Protein AF-A0A221NL64-F1 (afdb_monomer)

Secondary structure (DSSP, 8-state):
----------S------HHHHHHHHHHHHTT-EEEEEEEEETTTEEEEEEEEEETTEEEEEEEEE-TTS-EEEEEEEETTEE--HHHHHHH--

Sequence (93 aa):
MSVDNSPRRAGGGTVVPEKCKQLVSLLVDGGWSFVLNHGIDTGSSPFVTVEARRRDDHVMVTWHTRATGTYRLFSCMFNRRDVSLTRLQEVAP

Radius of gyration: 16.08 Å; Cα contacts (8 Å, |Δi|>4): 134; chains: 1; boundin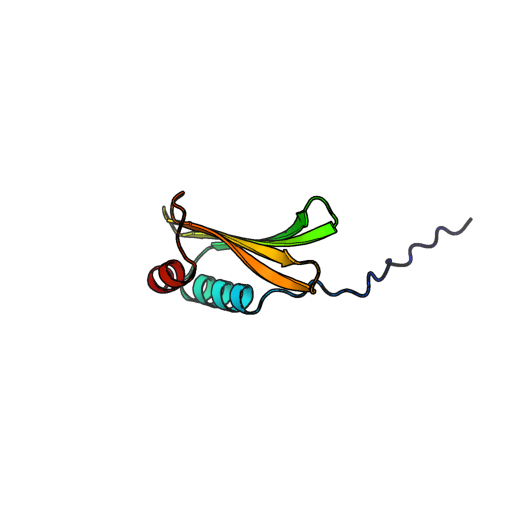g box: 53×31×32 Å

pLDDT: mean 75.07, std 16.7, range [34.69, 93.56]

Structure (mmCIF, N/CA/C/O backbone):
data_AF-A0A221NL64-F1
#
_entry.id   AF-A0A221NL64-F1
#
loop_
_atom_site.group_PDB
_atom_site.id
_atom_site.type_symbol
_atom_site.label_atom_id
_atom_site.label_alt_id
_atom_site.label_comp_id
_atom_site.label_asym_id
_atom_site.label_entity_id
_atom_site.label_seq_id
_atom_site.pdbx_PDB_ins_code
_atom_site.Cartn_x
_atom_site.Cartn_y
_atom_site.Cartn_z
_atom_site.occupancy
_atom_site.B_iso_or_equiv
_atom_site.auth_seq_id
_atom_site.auth_comp_id
_atom_site.auth_asym_id
_atom_site.auth_atom_id
_atom_site.pdbx_PDB_model_num
ATOM 1 N N . MET A 1 1 ? 41.370 -24.430 -0.665 1.00 48.19 1 MET A N 1
ATOM 2 C CA . MET A 1 1 ? 40.454 -23.731 -1.591 1.00 48.19 1 MET A CA 1
ATOM 3 C C . MET A 1 1 ? 39.515 -22.902 -0.733 1.00 48.19 1 MET A C 1
ATOM 5 O O . MET A 1 1 ? 38.628 -23.469 -0.113 1.00 48.19 1 MET A O 1
ATOM 9 N N . SER A 1 2 ? 39.794 -21.609 -0.572 1.00 38.28 2 SER A N 1
ATOM 10 C CA . SER A 1 2 ? 38.980 -20.728 0.274 1.00 38.28 2 SE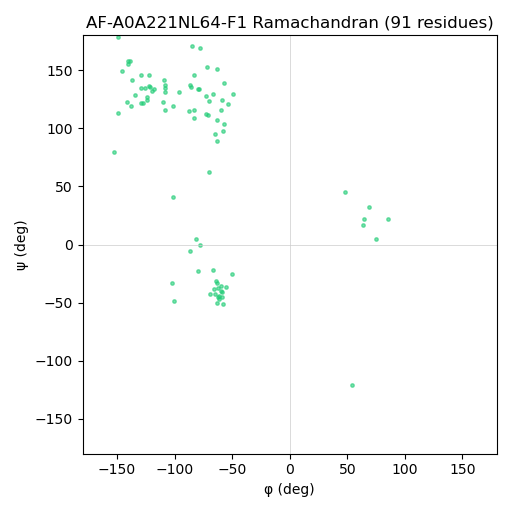R A CA 1
ATOM 11 C C . SER A 1 2 ? 37.775 -20.254 -0.529 1.00 38.28 2 SER A C 1
ATOM 13 O O . SER A 1 2 ? 37.940 -19.599 -1.554 1.00 38.28 2 SER A O 1
ATOM 15 N N . VAL A 1 3 ? 36.576 -20.635 -0.091 1.00 43.34 3 VAL A N 1
ATOM 16 C CA . VAL A 1 3 ? 35.322 -20.102 -0.622 1.00 43.34 3 VAL A CA 1
ATOM 17 C C . VAL A 1 3 ? 35.171 -18.668 -0.123 1.00 43.34 3 VAL A C 1
ATOM 19 O O . VAL A 1 3 ? 35.047 -18.422 1.075 1.00 43.34 3 VAL A O 1
ATOM 22 N N . ASP A 1 4 ? 35.256 -17.718 -1.050 1.00 38.81 4 ASP A N 1
ATOM 23 C CA . ASP A 1 4 ? 34.941 -16.317 -0.800 1.00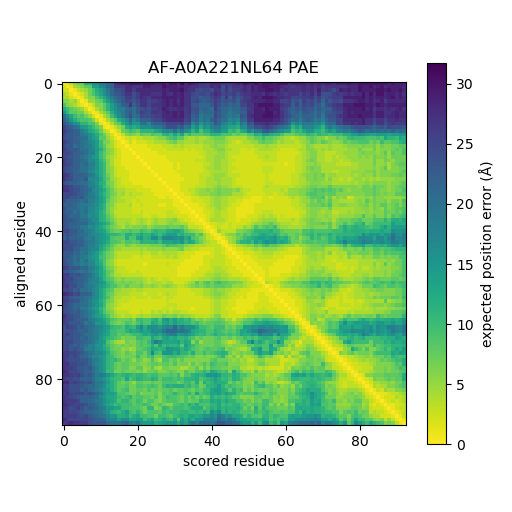 38.81 4 ASP A CA 1
ATOM 24 C C . ASP A 1 4 ? 33.455 -16.224 -0.427 1.00 38.81 4 ASP A C 1
ATOM 26 O O . ASP A 1 4 ? 32.572 -16.439 -1.255 1.00 38.81 4 ASP A O 1
ATOM 30 N N . ASN A 1 5 ? 33.189 -15.984 0.857 1.00 40.88 5 ASN A N 1
ATOM 31 C CA . ASN A 1 5 ? 31.850 -15.772 1.401 1.00 40.88 5 ASN A CA 1
ATOM 32 C C . ASN A 1 5 ? 31.619 -14.272 1.627 1.00 40.88 5 ASN A C 1
ATOM 34 O O . ASN A 1 5 ? 31.110 -13.846 2.666 1.00 40.88 5 ASN A O 1
ATOM 38 N N . SER A 1 6 ? 32.071 -13.454 0.674 1.00 34.69 6 SER A N 1
ATOM 39 C CA . SER A 1 6 ? 31.830 -12.020 0.703 1.00 34.69 6 SER A CA 1
ATOM 40 C C . SER A 1 6 ? 30.344 -11.779 0.427 1.00 34.69 6 SER A C 1
ATOM 42 O O . SER A 1 6 ? 29.838 -12.224 -0.610 1.00 34.69 6 SER A O 1
ATOM 44 N N . PRO A 1 7 ? 29.602 -11.081 1.309 1.00 40.91 7 PRO A N 1
ATOM 45 C CA . PRO A 1 7 ? 28.230 -10.715 1.007 1.00 40.91 7 PRO A CA 1
ATOM 46 C C . PRO A 1 7 ? 28.258 -9.857 -0.254 1.00 40.91 7 PRO A C 1
ATOM 48 O O . PRO A 1 7 ? 28.844 -8.770 -0.261 1.00 40.91 7 PRO A O 1
ATOM 51 N N . ARG A 1 8 ? 27.656 -10.359 -1.339 1.00 44.19 8 ARG A N 1
ATOM 52 C CA . ARG A 1 8 ? 27.455 -9.586 -2.565 1.00 44.19 8 ARG A CA 1
ATOM 53 C C . ARG A 1 8 ? 26.640 -8.357 -2.185 1.00 44.19 8 ARG A C 1
ATOM 55 O O . ARG A 1 8 ? 25.421 -8.423 -2.056 1.00 44.19 8 ARG A O 1
ATOM 62 N N . ARG A 1 9 ? 27.328 -7.234 -1.973 1.00 42.66 9 ARG A N 1
ATOM 63 C CA . ARG A 1 9 ? 26.725 -5.911 -1.861 1.00 42.66 9 ARG A CA 1
ATOM 64 C C . ARG A 1 9 ? 26.071 -5.607 -3.204 1.00 42.66 9 ARG A C 1
ATOM 66 O O . ARG A 1 9 ? 26.693 -5.030 -4.089 1.00 42.66 9 ARG A O 1
ATOM 73 N N . ALA A 1 10 ? 24.812 -6.002 -3.354 1.00 44.84 10 ALA A N 1
ATOM 74 C CA . ALA A 1 10 ? 23.918 -5.359 -4.296 1.00 44.84 10 ALA A CA 1
ATOM 75 C C . ALA A 1 10 ? 23.734 -3.920 -3.792 1.00 44.84 10 ALA A C 1
ATOM 77 O O . ALA A 1 10 ? 22.972 -3.657 -2.864 1.00 44.84 10 ALA A O 1
ATOM 78 N N . GLY A 1 11 ? 24.530 -3.001 -4.337 1.00 35.28 11 GLY A N 1
ATOM 79 C CA . GLY A 1 11 ? 24.463 -1.564 -4.083 1.00 35.28 11 GLY A CA 1
ATOM 80 C C . GLY A 1 11 ? 23.211 -0.936 -4.692 1.00 35.28 11 GLY A C 1
ATOM 81 O O . GLY A 1 11 ? 23.303 -0.091 -5.571 1.00 35.28 11 GLY A O 1
ATOM 82 N N . GLY A 1 12 ? 22.044 -1.362 -4.224 1.00 38.97 12 GLY A N 1
ATOM 83 C CA . GLY A 1 12 ? 20.744 -0.810 -4.570 1.00 38.97 12 GLY A CA 1
ATOM 84 C C . GLY A 1 12 ? 19.824 -1.066 -3.396 1.00 38.97 12 GLY A C 1
ATOM 85 O O . GLY A 1 12 ? 19.098 -2.053 -3.390 1.00 38.97 12 GLY A O 1
ATOM 86 N N . GLY A 1 13 ? 19.926 -0.235 -2.354 1.00 44.97 13 GLY A N 1
ATOM 87 C CA . GLY A 1 13 ? 19.016 -0.326 -1.218 1.00 44.97 13 GLY A CA 1
ATOM 88 C C . GLY A 1 13 ? 17.589 -0.277 -1.746 1.00 44.97 13 GLY A C 1
ATOM 89 O O . GLY A 1 13 ? 17.242 0.663 -2.459 1.00 44.97 13 GLY A O 1
ATOM 90 N N . THR A 1 14 ? 16.797 -1.311 -1.471 1.00 55.38 14 THR A N 1
ATOM 91 C CA . THR A 1 14 ? 15.408 -1.386 -1.915 1.00 55.38 14 THR A CA 1
ATOM 92 C C . THR A 1 14 ? 14.678 -0.164 -1.373 1.00 55.38 14 THR A C 1
ATOM 94 O O . THR A 1 14 ? 14.417 -0.059 -0.175 1.00 55.38 14 THR A O 1
ATOM 97 N N . VAL A 1 15 ? 14.432 0.819 -2.238 1.00 68.81 15 VAL A N 1
ATOM 98 C CA . VAL A 1 15 ? 13.800 2.070 -1.828 1.00 68.81 15 VAL A CA 1
ATOM 99 C C . VAL A 1 15 ? 12.347 1.752 -1.512 1.00 68.81 15 VAL A C 1
ATOM 101 O O . VAL A 1 15 ? 11.576 1.421 -2.406 1.00 68.81 15 VAL A O 1
ATOM 104 N N . VAL A 1 16 ? 11.967 1.830 -0.241 1.00 74.50 16 VAL A N 1
ATOM 105 C CA . VAL A 1 16 ? 10.564 1.701 0.160 1.00 74.50 16 VAL A CA 1
ATOM 106 C C . VAL A 1 16 ? 9.829 2.980 -0.257 1.00 74.50 16 VAL A C 1
ATOM 108 O O . VAL A 1 16 ? 10.289 4.069 0.101 1.00 74.50 16 VAL A O 1
ATOM 111 N N . PRO A 1 17 ? 8.697 2.897 -0.983 1.00 80.31 17 PRO A N 1
ATOM 112 C CA . PRO A 1 17 ? 7.934 4.076 -1.384 1.00 80.31 17 PRO A CA 1
ATOM 113 C C . PRO A 1 17 ? 7.522 4.917 -0.170 1.00 80.31 17 PRO A C 1
ATOM 115 O O . PRO A 1 17 ? 7.033 4.370 0.816 1.00 80.31 17 PRO A O 1
ATOM 118 N N . GLU A 1 18 ? 7.594 6.247 -0.256 1.00 83.31 18 GLU A N 1
ATOM 119 C CA . GLU A 1 18 ? 7.100 7.130 0.821 1.00 83.31 18 GLU A CA 1
ATOM 120 C C . GLU A 1 18 ? 5.628 6.855 1.168 1.00 83.31 18 GLU A C 1
ATOM 122 O O . GLU A 1 18 ? 5.241 6.832 2.333 1.00 83.31 18 GLU A O 1
ATOM 127 N N . LYS A 1 19 ? 4.807 6.530 0.161 1.00 81.88 19 LYS A N 1
ATOM 128 C CA . LYS A 1 19 ? 3.410 6.117 0.362 1.00 81.88 19 LYS A CA 1
ATOM 129 C C . LYS A 1 19 ? 3.262 4.807 1.136 1.00 81.88 19 LYS A C 1
ATOM 131 O O . LYS A 1 19 ? 2.298 4.662 1.879 1.00 81.88 19 LYS A O 1
ATOM 136 N N . CYS A 1 20 ? 4.215 3.888 1.003 1.00 85.56 20 CYS A N 1
ATOM 137 C CA . CYS A 1 20 ? 4.249 2.667 1.800 1.00 85.56 20 CYS A CA 1
ATOM 138 C C . CYS A 1 20 ? 4.566 2.988 3.265 1.00 85.56 20 CYS A C 1
ATOM 140 O O . CYS A 1 20 ? 3.908 2.461 4.154 1.00 85.56 20 CYS A O 1
ATOM 142 N N . LYS A 1 21 ? 5.518 3.895 3.529 1.00 87.62 21 LYS A N 1
ATOM 143 C CA . LYS A 1 21 ? 5.842 4.334 4.898 1.00 87.62 21 LYS A CA 1
ATOM 144 C C . LYS A 1 21 ? 4.649 5.013 5.572 1.00 87.62 21 LYS A C 1
ATOM 146 O O . LYS A 1 21 ? 4.327 4.685 6.707 1.00 87.62 21 LYS A O 1
ATOM 151 N N . GLN A 1 22 ? 3.964 5.903 4.848 1.00 88.12 22 GLN A N 1
ATOM 152 C CA . GLN A 1 22 ? 2.740 6.558 5.326 1.00 88.12 22 GLN A CA 1
ATOM 153 C C . GLN A 1 22 ? 1.652 5.536 5.673 1.00 88.12 22 GLN A C 1
ATOM 155 O O . GLN A 1 22 ? 1.052 5.633 6.737 1.00 88.12 22 GLN A O 1
ATOM 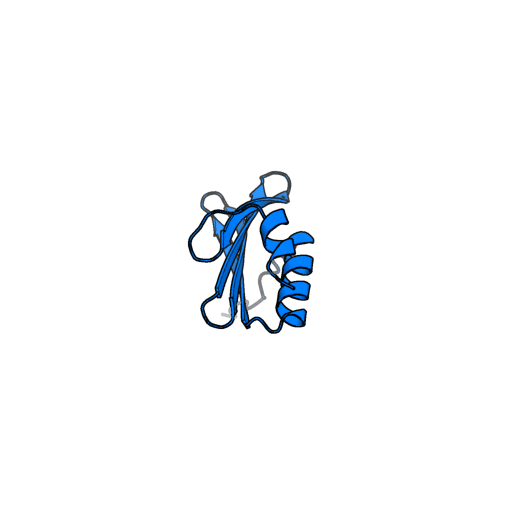160 N N . LEU A 1 23 ? 1.431 4.537 4.810 1.00 86.56 23 LEU A N 1
ATOM 161 C CA . LEU A 1 23 ? 0.461 3.479 5.088 1.00 86.56 23 LEU A CA 1
ATOM 162 C C . LEU A 1 23 ? 0.839 2.680 6.339 1.00 86.56 23 LEU A C 1
ATOM 164 O O . LEU A 1 23 ? -0.010 2.445 7.187 1.00 86.56 23 LEU A O 1
ATOM 168 N N . VAL A 1 24 ? 2.103 2.274 6.466 1.00 88.88 24 VAL A N 1
ATOM 169 C CA . VAL A 1 24 ? 2.571 1.517 7.633 1.00 88.88 24 VAL A CA 1
ATOM 170 C C . VAL A 1 24 ? 2.378 2.311 8.926 1.00 88.88 24 VAL A C 1
ATOM 172 O O . VAL A 1 24 ? 1.933 1.726 9.906 1.00 88.88 24 VAL A O 1
ATOM 175 N N . SER A 1 25 ? 2.638 3.624 8.924 1.00 90.56 25 SER A N 1
ATOM 176 C CA . SER A 1 25 ? 2.373 4.477 10.093 1.00 90.56 25 SER A CA 1
ATOM 177 C C . SER A 1 25 ? 0.900 4.422 10.503 1.00 90.56 25 SER A C 1
ATOM 179 O O . SER A 1 25 ? 0.612 4.086 11.643 1.00 90.56 25 SER A O 1
ATOM 181 N N . LEU A 1 26 ? -0.024 4.635 9.557 1.00 88.31 26 LEU A N 1
ATOM 182 C CA . LEU A 1 26 ? -1.471 4.567 9.818 1.00 88.31 26 LEU A CA 1
ATOM 183 C C . LEU A 1 26 ? -1.897 3.193 10.351 1.00 88.31 26 LEU A C 1
ATOM 185 O O . LEU A 1 26 ? -2.692 3.081 11.275 1.00 88.31 26 LEU A O 1
ATOM 189 N N . LEU A 1 27 ? -1.343 2.117 9.793 1.00 89.06 27 LEU A N 1
ATOM 190 C CA . LEU A 1 27 ? -1.643 0.762 10.250 1.00 89.06 27 LEU A CA 1
ATOM 191 C C . LEU A 1 27 ? -1.164 0.523 11.688 1.00 89.06 27 LEU A C 1
ATOM 193 O O . LEU A 1 27 ? -1.898 -0.074 12.474 1.00 89.06 27 LEU A O 1
ATOM 197 N N . VAL A 1 28 ? 0.036 0.995 12.039 1.00 90.44 28 VAL A N 1
ATOM 198 C CA . VAL A 1 28 ? 0.571 0.910 13.407 1.00 90.44 28 VAL A CA 1
ATOM 199 C C . VAL A 1 28 ? -0.299 1.712 14.372 1.00 90.44 28 VAL A C 1
ATOM 201 O O . VAL A 1 28 ? -0.745 1.160 15.378 1.00 90.44 28 VAL A O 1
ATOM 204 N N . ASP A 1 29 ? -0.589 2.969 14.039 1.00 89.38 29 ASP A N 1
ATOM 205 C CA . ASP A 1 29 ? -1.379 3.878 14.875 1.00 89.38 29 ASP A CA 1
ATOM 206 C C . ASP A 1 29 ? -2.814 3.351 15.074 1.00 89.38 29 ASP A C 1
ATOM 208 O O . ASP A 1 29 ? -3.364 3.388 16.176 1.00 89.38 29 ASP A O 1
ATOM 212 N N . GLY A 1 30 ? -3.392 2.747 14.032 1.00 86.94 30 GLY A N 1
ATOM 213 C CA . GLY A 1 30 ? -4.706 2.110 14.062 1.00 86.94 30 GLY A CA 1
ATOM 214 C C . GLY A 1 30 ? -4.747 0.717 14.708 1.00 86.94 30 GLY A C 1
ATOM 215 O O . GLY A 1 30 ? -5.822 0.109 14.761 1.00 86.94 30 GLY A O 1
ATOM 216 N N . GLY A 1 31 ? -3.618 0.176 15.181 1.00 90.12 31 GLY A N 1
ATOM 217 C CA . GLY A 1 31 ? -3.543 -1.141 15.827 1.00 90.12 31 GLY A CA 1
ATOM 218 C C . GLY A 1 31 ? -3.781 -2.324 14.879 1.00 90.12 31 GLY A C 1
ATOM 219 O O . GLY A 1 31 ? -4.352 -3.342 15.280 1.00 90.12 31 GLY A O 1
ATOM 220 N N . TRP A 1 32 ? -3.393 -2.188 13.613 1.00 93.25 32 TRP A N 1
ATOM 221 C CA . TRP A 1 32 ? -3.427 -3.264 12.626 1.00 93.25 32 TRP A CA 1
ATOM 222 C C . TRP A 1 32 ? -2.184 -4.146 12.740 1.00 93.25 32 TRP A C 1
ATOM 224 O O . TRP A 1 32 ? -1.077 -3.676 12.991 1.00 93.25 32 TRP A O 1
ATOM 234 N N . SER A 1 33 ? -2.348 -5.441 12.479 1.00 92.31 33 SER A N 1
ATOM 235 C CA . SER A 1 33 ? -1.209 -6.321 12.203 1.00 92.31 33 SER A CA 1
ATOM 236 C C . SER A 1 33 ? -0.879 -6.244 10.720 1.00 92.31 33 SER A C 1
ATOM 238 O O . SER A 1 33 ? -1.793 -6.303 9.901 1.00 92.31 33 SER A O 1
ATOM 240 N N . PHE A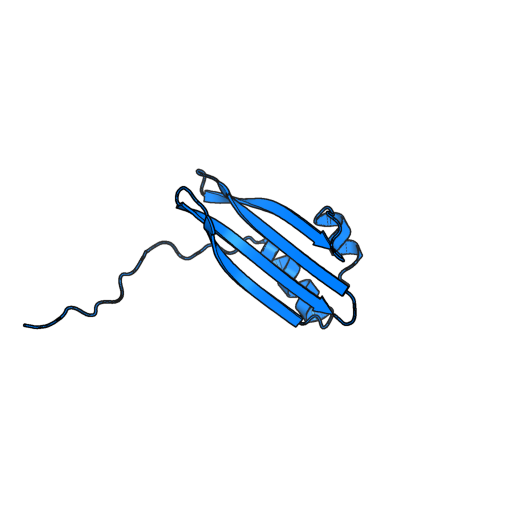 1 34 ? 0.396 -6.132 10.350 1.00 93.25 34 PHE A N 1
ATOM 241 C CA . PHE A 1 34 ? 0.793 -6.069 8.945 1.00 93.25 34 PHE A CA 1
ATOM 242 C C . PHE A 1 34 ? 2.072 -6.852 8.654 1.00 93.25 34 PHE A C 1
ATOM 244 O O . PHE A 1 34 ? 2.896 -7.093 9.534 1.00 93.25 34 PHE A O 1
ATOM 251 N N . VAL A 1 35 ? 2.233 -7.224 7.387 1.00 93.00 35 VAL A N 1
ATOM 252 C CA . VAL A 1 35 ? 3.436 -7.821 6.814 1.00 93.00 35 VAL A CA 1
ATOM 253 C C . VAL A 1 35 ? 3.847 -6.990 5.605 1.00 93.00 35 VAL A C 1
ATOM 255 O O . VAL A 1 35 ? 3.014 -6.616 4.778 1.00 93.00 35 VAL A O 1
ATOM 258 N N . LEU A 1 36 ? 5.143 -6.696 5.510 1.00 90.56 36 LEU A N 1
ATOM 259 C CA . LEU A 1 36 ? 5.748 -6.008 4.375 1.00 90.56 36 LEU A CA 1
ATOM 260 C C . LEU A 1 36 ? 6.583 -7.007 3.573 1.00 90.56 36 LEU A C 1
ATOM 262 O O . LEU A 1 36 ? 7.594 -7.509 4.061 1.00 90.56 36 LEU A O 1
ATOM 266 N N . ASN A 1 37 ? 6.183 -7.257 2.332 1.00 89.06 37 ASN A N 1
ATOM 267 C CA . ASN A 1 37 ? 6.875 -8.152 1.416 1.00 89.06 37 ASN A CA 1
ATOM 268 C C . ASN A 1 37 ? 7.570 -7.347 0.319 1.00 89.06 37 ASN A C 1
ATOM 270 O O . ASN A 1 37 ? 6.956 -6.491 -0.314 1.00 89.06 37 ASN A O 1
ATOM 274 N N . HIS A 1 38 ? 8.844 -7.650 0.082 1.00 87.69 38 HIS A N 1
ATOM 275 C CA . HIS A 1 38 ? 9.602 -7.134 -1.055 1.00 87.69 38 HIS A CA 1
ATOM 276 C C . HIS A 1 38 ? 9.820 -8.272 -2.042 1.00 87.69 38 HIS A C 1
ATOM 278 O O . HIS A 1 38 ? 10.167 -9.383 -1.640 1.00 87.69 38 HIS A O 1
ATOM 284 N N . GLY A 1 39 ? 9.657 -7.988 -3.325 1.00 84.19 39 GLY A N 1
ATOM 285 C CA . GLY A 1 39 ? 9.892 -8.968 -4.371 1.00 84.19 39 GLY A CA 1
ATOM 286 C C . GLY A 1 39 ? 10.372 -8.326 -5.658 1.00 84.19 39 GLY A C 1
ATOM 287 O O . GLY A 1 39 ? 10.528 -7.109 -5.761 1.00 84.19 39 GLY A O 1
ATOM 288 N N . ILE A 1 40 ? 10.637 -9.179 -6.637 1.00 82.06 40 ILE A N 1
ATOM 289 C CA . ILE A 1 40 ? 11.014 -8.790 -7.990 1.00 82.06 40 ILE A CA 1
ATOM 290 C C . ILE A 1 40 ? 10.061 -9.525 -8.927 1.00 82.06 40 ILE A C 1
ATOM 292 O O . ILE A 1 40 ? 9.957 -10.749 -8.866 1.00 82.06 40 ILE A O 1
ATOM 296 N N . ASP A 1 41 ? 9.335 -8.768 -9.741 1.00 75.88 41 ASP A N 1
ATOM 297 C CA . ASP A 1 41 ? 8.433 -9.296 -10.759 1.00 75.88 41 ASP A CA 1
ATOM 298 C C . ASP A 1 41 ? 9.230 -9.757 -11.992 1.00 75.88 41 ASP A C 1
ATOM 300 O O . ASP A 1 41 ? 10.427 -9.480 -12.152 1.00 75.88 41 ASP A O 1
ATOM 304 N N . THR A 1 42 ? 8.552 -10.453 -12.897 1.00 70.31 42 THR A N 1
ATOM 305 C CA . THR A 1 42 ? 9.063 -10.791 -14.223 1.00 70.31 42 THR A CA 1
ATOM 306 C C . THR A 1 42 ? 9.628 -9.545 -14.923 1.00 70.31 42 THR A C 1
ATOM 308 O O . THR A 1 42 ? 9.019 -8.479 -14.952 1.00 70.31 42 THR A O 1
ATOM 311 N N . GLY A 1 43 ? 10.856 -9.651 -15.442 1.00 69.50 43 GLY A N 1
ATOM 312 C CA . GLY A 1 43 ? 11.564 -8.512 -16.042 1.00 69.50 43 GLY A CA 1
ATOM 313 C C . GLY A 1 43 ? 12.333 -7.624 -15.054 1.00 69.50 43 GLY A C 1
ATOM 314 O O . GLY A 1 43 ? 12.618 -6.472 -15.374 1.00 69.50 43 GLY A O 1
ATOM 315 N N . SER A 1 44 ? 12.687 -8.141 -13.872 1.00 71.19 44 SER A N 1
ATOM 316 C CA . SER A 1 44 ? 13.556 -7.468 -12.889 1.00 71.19 44 SER A CA 1
ATOM 317 C C . SER A 1 44 ? 12.975 -6.180 -12.294 1.00 71.19 44 SER A C 1
ATOM 319 O O . SER A 1 44 ? 13.722 -5.337 -11.800 1.00 71.19 44 SER A O 1
ATOM 321 N N . SER A 1 45 ? 11.650 -6.016 -12.330 1.00 76.25 45 SER A N 1
ATOM 322 C CA . SER A 1 45 ? 10.976 -4.850 -11.751 1.00 76.25 45 SER A CA 1
ATOM 323 C C . SER A 1 45 ? 10.677 -5.105 -10.270 1.00 76.25 45 SER A C 1
ATOM 325 O O . SER A 1 45 ? 9.894 -6.007 -9.970 1.00 76.25 45 SER A O 1
ATOM 327 N N . PRO A 1 46 ? 11.278 -4.359 -9.325 1.00 82.19 46 PRO A N 1
ATOM 328 C CA . PRO A 1 46 ? 10.977 -4.538 -7.914 1.00 82.19 46 PRO A CA 1
ATOM 329 C C . PRO A 1 46 ? 9.514 -4.207 -7.608 1.00 82.19 46 PRO A C 1
ATOM 331 O O . PRO A 1 46 ? 8.893 -3.346 -8.238 1.00 82.19 46 PRO A O 1
ATOM 334 N N . PHE A 1 47 ? 8.966 -4.857 -6.591 1.00 85.12 47 PHE A N 1
ATOM 335 C CA . PHE A 1 47 ? 7.678 -4.497 -6.022 1.00 85.12 47 PHE A CA 1
ATOM 336 C C . PHE A 1 47 ? 7.707 -4.589 -4.500 1.00 85.12 47 PHE A C 1
ATOM 338 O O . PHE A 1 47 ? 8.535 -5.282 -3.901 1.00 85.12 47 PHE A O 1
ATOM 345 N N . VAL A 1 48 ? 6.780 -3.867 -3.882 1.00 88.75 48 VAL A N 1
ATOM 346 C CA . VAL A 1 48 ? 6.520 -3.923 -2.451 1.00 88.75 48 VAL A CA 1
ATOM 347 C C . VAL A 1 48 ? 5.040 -4.142 -2.218 1.00 88.75 48 VAL A C 1
ATOM 349 O O . VAL A 1 48 ? 4.217 -3.463 -2.830 1.00 88.75 48 VAL A O 1
ATOM 352 N N . THR A 1 49 ? 4.710 -5.055 -1.315 1.00 90.50 49 THR A N 1
ATOM 353 C CA . THR A 1 49 ? 3.338 -5.341 -0.905 1.00 90.50 49 THR A CA 1
ATOM 354 C C . THR A 1 49 ? 3.218 -5.185 0.601 1.00 90.50 49 THR A C 1
ATOM 356 O O . THR A 1 49 ? 3.966 -5.804 1.355 1.00 90.50 49 THR A O 1
ATOM 359 N N . VAL A 1 50 ? 2.258 -4.377 1.040 1.00 91.88 50 VAL A N 1
ATOM 360 C CA . VAL A 1 50 ? 1.803 -4.314 2.429 1.00 91.88 50 VAL A CA 1
ATOM 361 C C . VAL A 1 50 ? 0.510 -5.100 2.521 1.00 91.88 50 VAL A C 1
ATOM 363 O O . VAL A 1 50 ? -0.470 -4.742 1.871 1.00 91.88 50 VAL A O 1
ATOM 366 N N . GLU A 1 51 ? 0.500 -6.148 3.333 1.00 93.56 51 GLU A N 1
ATOM 367 C CA . GLU A 1 51 ? -0.714 -6.866 3.705 1.00 93.56 51 GLU A CA 1
ATOM 368 C C . GLU A 1 51 ? -1.017 -6.588 5.175 1.00 93.56 51 GLU A C 1
ATOM 370 O O . GLU A 1 51 ? -0.176 -6.848 6.030 1.00 93.56 51 GLU A O 1
ATOM 375 N N . ALA A 1 52 ? -2.199 -6.063 5.482 1.00 92.56 52 ALA A N 1
ATOM 376 C CA . ALA A 1 52 ? -2.604 -5.718 6.836 1.00 92.56 52 ALA A CA 1
ATOM 377 C C . ALA A 1 52 ? -3.968 -6.304 7.192 1.00 92.56 52 ALA A C 1
ATOM 379 O O . ALA A 1 52 ? -4.850 -6.430 6.345 1.00 92.56 52 ALA A O 1
ATOM 380 N N . ARG A 1 53 ? -4.144 -6.678 8.458 1.00 92.00 53 ARG A N 1
ATOM 381 C CA . ARG A 1 53 ? -5.372 -7.271 8.989 1.00 92.00 53 ARG A CA 1
ATOM 382 C C . ARG A 1 53 ? -5.731 -6.669 10.339 1.00 92.00 53 ARG A C 1
ATOM 384 O O . ARG A 1 53 ? -4.858 -6.443 11.181 1.00 92.00 53 ARG A O 1
ATOM 391 N N . ARG A 1 54 ? -7.027 -6.466 10.556 1.00 90.69 54 ARG A N 1
ATOM 392 C CA . ARG A 1 54 ? -7.602 -6.058 11.839 1.00 90.69 54 ARG A CA 1
ATOM 393 C C . ARG A 1 54 ? -9.008 -6.630 11.951 1.00 90.69 54 ARG A C 1
ATOM 395 O O . ARG A 1 54 ? -9.899 -6.207 11.232 1.00 90.69 54 ARG A O 1
ATOM 402 N N . ARG A 1 55 ? -9.219 -7.560 12.889 1.00 88.44 55 ARG A N 1
ATOM 403 C CA . ARG A 1 55 ? -10.495 -8.291 13.026 1.00 88.44 55 ARG A CA 1
ATOM 404 C C . ARG A 1 55 ? -10.881 -8.940 11.686 1.00 88.44 55 ARG A C 1
ATOM 406 O O . ARG A 1 55 ? -10.090 -9.724 11.169 1.00 88.44 55 ARG A O 1
ATOM 413 N N . ASP A 1 56 ? -12.041 -8.588 11.140 1.00 87.75 56 ASP A N 1
ATOM 414 C CA . ASP A 1 56 ? -12.554 -9.071 9.856 1.00 87.75 56 ASP A CA 1
ATOM 415 C C . ASP A 1 56 ? -12.066 -8.238 8.660 1.00 87.75 56 ASP A C 1
ATOM 417 O O . ASP A 1 56 ? -12.314 -8.612 7.512 1.00 87.75 56 ASP A O 1
ATOM 421 N N . ASP A 1 57 ? -11.357 -7.131 8.912 1.00 87.81 57 ASP A N 1
ATOM 422 C CA . ASP A 1 57 ? -10.848 -6.260 7.863 1.00 87.81 57 ASP A CA 1
ATOM 423 C C . ASP A 1 57 ? -9.480 -6.716 7.340 1.00 87.81 57 ASP A C 1
ATOM 425 O O . ASP A 1 57 ? -8.562 -7.057 8.096 1.00 87.81 57 ASP A O 1
ATOM 429 N N . HIS A 1 58 ? -9.326 -6.675 6.017 1.00 89.44 58 HIS A N 1
ATOM 430 C CA . HIS A 1 58 ? -8.119 -7.060 5.293 1.00 89.44 58 HIS A CA 1
ATOM 431 C C . HIS A 1 58 ? -7.765 -6.023 4.234 1.00 89.44 58 HIS A C 1
ATOM 433 O O . HIS A 1 58 ? -8.583 -5.675 3.383 1.00 89.44 58 HIS A O 1
ATOM 439 N N . VAL A 1 59 ? -6.517 -5.573 4.265 1.00 89.56 59 VAL A N 1
ATOM 440 C CA . VAL A 1 59 ? -5.942 -4.610 3.334 1.00 89.56 59 VAL A CA 1
ATOM 441 C C . VAL A 1 59 ? -4.748 -5.229 2.635 1.00 89.56 59 VAL A C 1
ATOM 443 O O . VAL A 1 59 ? -3.888 -5.820 3.281 1.00 89.56 59 VAL A O 1
ATOM 446 N N . MET A 1 60 ? -4.648 -5.045 1.324 1.00 91.38 60 MET A N 1
ATOM 447 C CA . MET A 1 60 ? -3.455 -5.400 0.568 1.00 91.38 60 MET A CA 1
ATOM 448 C C . MET A 1 60 ? -3.126 -4.312 -0.443 1.00 91.38 60 MET A C 1
ATOM 450 O O . MET A 1 60 ? -3.915 -4.036 -1.340 1.00 91.38 60 MET A O 1
ATOM 454 N N . VAL A 1 61 ? -1.954 -3.702 -0.312 1.00 89.38 61 VAL A N 1
ATOM 455 C CA . VAL A 1 61 ? -1.506 -2.612 -1.179 1.00 89.38 61 VAL A CA 1
ATOM 456 C C . VAL A 1 61 ? -0.179 -2.987 -1.807 1.00 89.38 61 VAL A C 1
ATOM 458 O O . VAL A 1 61 ? 0.771 -3.291 -1.094 1.00 89.38 61 VAL A O 1
ATOM 461 N N . THR A 1 62 ? -0.111 -2.960 -3.135 1.00 89.06 62 THR A N 1
ATOM 462 C CA . THR A 1 62 ? 1.092 -3.309 -3.893 1.00 89.06 62 THR A CA 1
ATOM 463 C C . THR A 1 62 ? 1.560 -2.130 -4.736 1.00 89.06 62 THR A C 1
ATOM 465 O O . THR A 1 62 ? 0.786 -1.517 -5.475 1.00 89.06 62 THR A O 1
ATOM 468 N N . TRP A 1 63 ? 2.853 -1.830 -4.657 1.00 87.56 63 TRP A N 1
ATOM 469 C CA . TRP A 1 63 ? 3.535 -0.838 -5.479 1.00 87.56 63 TRP A CA 1
ATOM 470 C C . TRP A 1 63 ? 4.608 -1.511 -6.327 1.00 87.56 63 TRP A C 1
ATOM 472 O O . TRP A 1 63 ? 5.421 -2.261 -5.799 1.00 87.56 63 TRP A O 1
ATOM 482 N N . HIS A 1 64 ? 4.667 -1.179 -7.614 1.00 83.62 64 HIS A N 1
ATOM 483 C CA . HIS A 1 64 ? 5.715 -1.649 -8.525 1.00 83.62 64 HIS A CA 1
ATOM 484 C C . HIS A 1 64 ? 6.645 -0.503 -8.883 1.00 83.62 64 HIS A C 1
ATOM 486 O O . HIS A 1 64 ? 6.191 0.623 -9.114 1.00 83.62 64 HIS A O 1
ATOM 492 N N . THR A 1 65 ? 7.937 -0.787 -8.987 1.00 74.69 65 THR A N 1
ATOM 493 C CA . THR A 1 65 ? 8.889 0.130 -9.605 1.00 74.69 65 THR A CA 1
ATOM 494 C C . THR A 1 65 ? 8.776 0.032 -11.123 1.00 74.69 65 THR A C 1
ATOM 496 O O . THR A 1 65 ? 8.729 -1.061 -11.682 1.00 74.69 65 THR A O 1
ATOM 499 N N . ARG A 1 66 ? 8.735 1.172 -11.820 1.00 66.81 66 ARG A N 1
ATOM 500 C CA . ARG A 1 66 ? 8.922 1.203 -13.280 1.00 66.81 66 ARG A CA 1
ATOM 501 C C . ARG A 1 66 ? 10.407 1.260 -13.638 1.00 66.81 66 ARG A C 1
ATOM 503 O O . ARG A 1 66 ? 11.240 1.544 -12.784 1.00 66.81 66 ARG A O 1
ATOM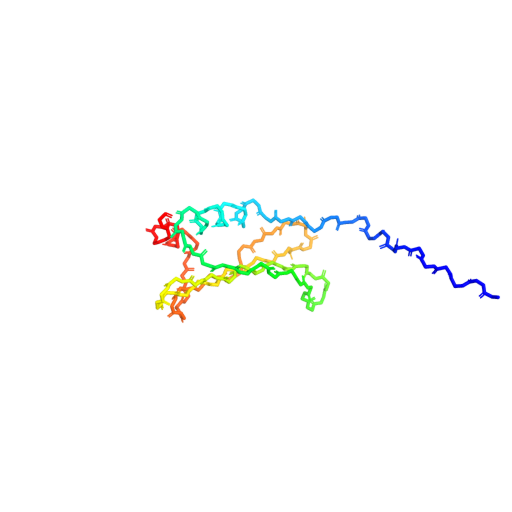 510 N N . ALA A 1 67 ? 10.714 1.099 -14.928 1.00 59.00 67 ALA A N 1
ATOM 511 C CA . ALA A 1 67 ? 12.062 1.242 -15.494 1.00 59.00 67 ALA A CA 1
ATOM 512 C C . ALA A 1 67 ? 12.783 2.549 -15.091 1.00 59.00 67 ALA A C 1
ATOM 514 O O . ALA A 1 67 ? 14.004 2.596 -15.046 1.00 59.00 67 ALA A O 1
ATOM 515 N N . THR A 1 68 ? 12.034 3.603 -14.749 1.00 60.38 68 THR A N 1
ATOM 516 C CA . THR A 1 68 ? 12.552 4.891 -14.261 1.00 6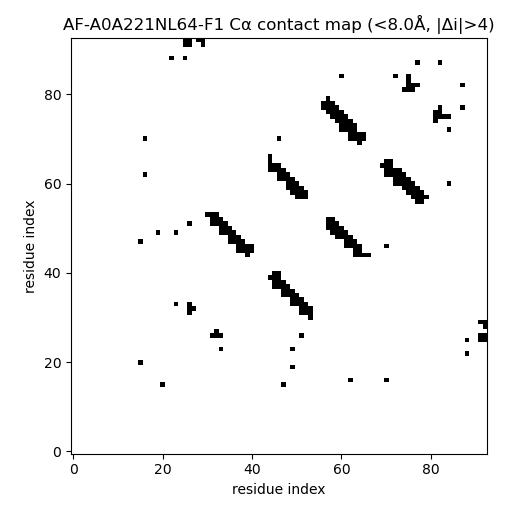0.38 68 THR A CA 1
ATOM 517 C C . THR A 1 68 ? 12.913 4.904 -12.768 1.00 60.38 68 THR A C 1
ATOM 519 O O . THR A 1 68 ? 13.202 5.966 -12.229 1.00 60.38 68 THR A O 1
ATOM 522 N N . GLY A 1 69 ? 12.827 3.772 -12.061 1.00 63.53 69 GLY A N 1
ATOM 523 C CA . GLY A 1 69 ? 13.128 3.675 -10.627 1.00 63.53 69 GLY A CA 1
ATOM 524 C C . GLY A 1 69 ? 12.055 4.263 -9.700 1.00 63.53 69 GLY A C 1
ATOM 525 O O . GLY A 1 69 ? 12.235 4.293 -8.487 1.00 63.53 69 GLY A O 1
ATOM 526 N N . THR A 1 70 ? 10.919 4.715 -10.240 1.00 68.75 70 THR A N 1
ATOM 527 C CA . THR A 1 70 ? 9.816 5.281 -9.454 1.00 68.75 70 THR A CA 1
ATOM 528 C C . THR A 1 70 ? 8.750 4.232 -9.166 1.00 68.75 70 THR A C 1
ATOM 530 O O . THR A 1 70 ? 8.287 3.531 -10.070 1.00 68.75 70 THR A O 1
ATOM 533 N N . TYR A 1 71 ? 8.337 4.136 -7.900 1.00 71.38 71 TYR A N 1
ATOM 534 C CA . TYR A 1 71 ? 7.236 3.269 -7.496 1.00 71.38 71 TYR A CA 1
ATOM 535 C C . TYR A 1 71 ? 5.886 3.909 -7.807 1.00 71.38 71 TYR A C 1
ATOM 537 O O . TYR A 1 71 ? 5.644 5.073 -7.483 1.00 71.38 71 TYR A O 1
ATOM 545 N N . ARG A 1 72 ? 4.981 3.133 -8.402 1.00 75.56 72 ARG A N 1
ATOM 546 C CA . ARG A 1 72 ? 3.576 3.503 -8.592 1.00 75.56 72 ARG A CA 1
ATOM 547 C C . ARG A 1 72 ? 2.681 2.471 -7.935 1.00 75.56 72 ARG A C 1
ATOM 549 O O . ARG A 1 72 ? 3.011 1.287 -7.914 1.00 75.56 72 ARG A O 1
ATOM 556 N N . LEU A 1 73 ? 1.556 2.943 -7.403 1.00 75.94 73 LEU A N 1
ATOM 557 C CA . LEU A 1 73 ? 0.509 2.057 -6.916 1.00 75.94 73 LEU A CA 1
ATOM 558 C C . LEU A 1 73 ? 0.047 1.182 -8.080 1.00 75.94 73 LEU A C 1
ATOM 560 O O . LEU A 1 73 ? -0.313 1.704 -9.135 1.00 75.94 73 LEU A O 1
ATOM 564 N N . PHE A 1 74 ? 0.102 -0.124 -7.876 1.00 74.88 74 PHE A N 1
ATOM 565 C CA . PHE A 1 74 ? -0.356 -1.103 -8.846 1.00 7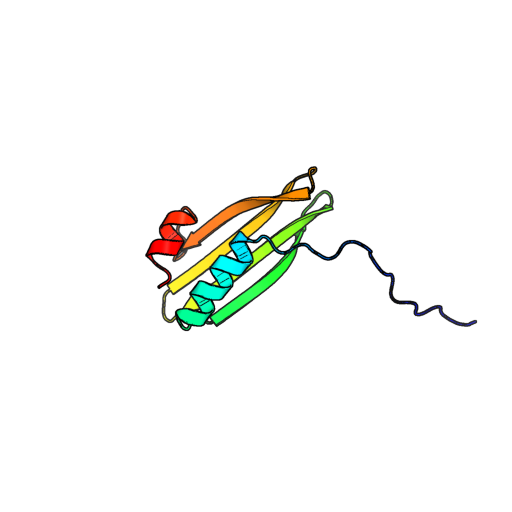4.88 74 PHE A CA 1
ATOM 566 C C . PHE A 1 74 ? -1.738 -1.615 -8.469 1.00 74.88 74 PHE A C 1
ATOM 568 O O . PHE A 1 74 ? -2.642 -1.599 -9.296 1.00 74.88 74 PHE A O 1
ATOM 575 N N . SER A 1 75 ? -1.911 -1.997 -7.205 1.00 79.00 75 SER A N 1
ATOM 576 C CA . SER A 1 75 ? -3.189 -2.461 -6.683 1.00 79.00 75 SER A CA 1
ATOM 577 C C . SER A 1 75 ? -3.368 -2.053 -5.229 1.00 79.00 75 SER A C 1
ATOM 579 O O . SER A 1 75 ? -2.407 -1.922 -4.467 1.00 79.00 75 SER A O 1
ATOM 581 N N . CYS A 1 76 ? -4.618 -1.835 -4.846 1.00 84.06 76 CYS A N 1
ATOM 582 C CA . CYS A 1 76 ? -5.018 -1.625 -3.468 1.00 84.06 76 CYS A CA 1
ATOM 583 C C . CYS A 1 76 ? -6.348 -2.352 -3.272 1.00 84.06 76 CYS A C 1
ATOM 585 O O . CYS A 1 76 ? -7.305 -2.138 -4.007 1.00 84.06 76 CYS A O 1
ATOM 587 N N . MET A 1 77 ? -6.382 -3.271 -2.318 1.00 82.69 77 MET A N 1
ATOM 588 C CA . MET A 1 77 ? -7.540 -4.095 -2.014 1.00 82.69 77 MET A CA 1
ATOM 589 C C . MET A 1 77 ? -7.945 -3.903 -0.561 1.00 82.69 77 MET A C 1
ATOM 591 O O . MET A 1 77 ? -7.093 -3.916 0.324 1.00 82.69 77 MET A O 1
ATOM 595 N N . PHE A 1 78 ? -9.249 -3.777 -0.327 1.00 83.88 78 PHE A N 1
ATOM 596 C CA . PHE A 1 78 ? -9.879 -3.717 0.988 1.00 83.88 78 PHE A CA 1
ATOM 597 C C . PHE A 1 78 ? -11.025 -4.730 1.038 1.00 83.88 78 PHE A C 1
ATOM 599 O O . PHE A 1 78 ? -11.929 -4.680 0.204 1.00 83.88 78 PHE A O 1
ATOM 606 N N . ASN A 1 79 ? -10.997 -5.680 1.974 1.00 84.94 79 ASN A N 1
ATOM 607 C CA . ASN A 1 79 ? -11.994 -6.752 2.109 1.00 84.94 79 ASN A CA 1
ATOM 608 C C . ASN A 1 79 ? -12.292 -7.463 0.777 1.00 84.94 79 ASN A C 1
ATOM 610 O O . ASN A 1 79 ? -13.446 -7.704 0.419 1.00 84.94 79 ASN A O 1
ATOM 614 N N . ARG A 1 80 ? -11.222 -7.785 0.029 1.00 77.94 80 ARG A N 1
ATOM 615 C CA . ARG A 1 80 ? -11.246 -8.401 -1.316 1.00 77.94 80 ARG A CA 1
ATOM 616 C C . ARG A 1 80 ? -11.899 -7.549 -2.414 1.00 77.94 80 ARG A C 1
ATOM 618 O O . ARG A 1 80 ? -12.240 -8.073 -3.471 1.00 77.94 80 ARG A O 1
ATOM 625 N N . ARG A 1 81 ? -12.076 -6.249 -2.185 1.00 77.31 81 ARG A N 1
ATOM 626 C CA . ARG A 1 81 ? -12.555 -5.289 -3.186 1.00 77.31 81 ARG A CA 1
ATOM 627 C C . ARG A 1 81 ? -11.412 -4.387 -3.610 1.00 77.31 81 ARG A C 1
ATOM 629 O O . ARG A 1 81 ? -10.690 -3.888 -2.753 1.00 77.31 81 ARG A O 1
ATOM 636 N N . ASP A 1 82 ? -11.269 -4.168 -4.909 1.00 79.88 82 ASP A N 1
ATOM 637 C CA . ASP A 1 82 ? -10.328 -3.177 -5.429 1.00 79.88 82 ASP A CA 1
ATOM 638 C C . ASP A 1 82 ? -10.796 -1.769 -5.026 1.00 79.88 82 ASP A C 1
ATOM 640 O O . ASP A 1 82 ? -11.974 -1.421 -5.175 1.00 79.88 82 ASP A O 1
ATOM 644 N N . VAL A 1 83 ? -9.897 -0.982 -4.444 1.00 76.75 83 VAL A N 1
ATOM 645 C CA . VAL A 1 83 ? -10.170 0.370 -3.956 1.00 76.75 83 VAL A CA 1
ATOM 646 C C . VAL A 1 83 ? -8.992 1.285 -4.263 1.00 76.75 83 VAL A C 1
ATOM 648 O O . VAL A 1 83 ? -7.850 0.857 -4.363 1.00 76.75 83 VAL A O 1
ATOM 651 N N . SER A 1 84 ? -9.232 2.591 -4.370 1.00 75.75 84 SER A N 1
ATOM 652 C CA . SER A 1 84 ? -8.129 3.548 -4.469 1.00 75.75 84 SER A CA 1
ATOM 653 C C . SER A 1 84 ? -7.400 3.694 -3.126 1.00 75.75 84 SER A C 1
ATOM 655 O O . SER A 1 84 ? -7.992 3.543 -2.058 1.00 75.75 84 SER A O 1
ATOM 657 N N . LEU A 1 85 ? -6.111 4.049 -3.163 1.00 68.62 85 LEU A N 1
ATOM 658 C CA . LEU A 1 85 ? -5.324 4.301 -1.947 1.00 68.62 85 LEU A CA 1
ATOM 659 C C . LEU A 1 85 ? -5.911 5.438 -1.098 1.00 68.62 85 LEU A C 1
ATOM 661 O O . LEU A 1 85 ? -5.885 5.357 0.122 1.00 68.62 85 LEU A O 1
ATOM 665 N N . THR A 1 86 ? -6.474 6.470 -1.730 1.00 69.12 86 THR A N 1
ATOM 666 C CA . THR A 1 86 ? -7.127 7.583 -1.023 1.00 69.12 86 THR A CA 1
ATOM 667 C C . THR A 1 86 ? -8.307 7.100 -0.188 1.00 69.12 86 THR A C 1
ATOM 669 O O . THR A 1 86 ? -8.396 7.455 0.978 1.00 69.12 86 THR A O 1
ATOM 672 N N . ARG A 1 87 ? -9.155 6.221 -0.742 1.00 69.12 87 ARG A N 1
ATOM 673 C CA . ARG A 1 87 ? -10.259 5.617 0.02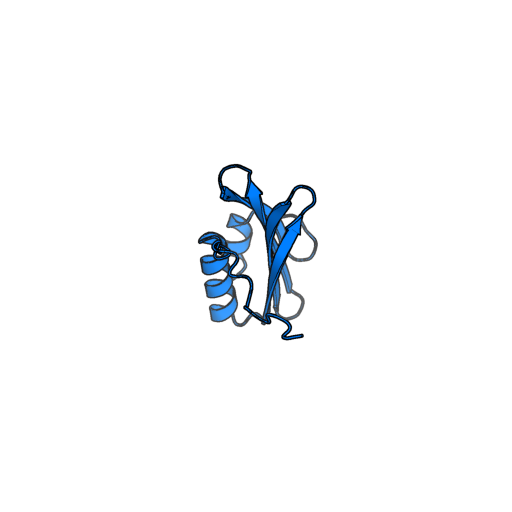0 1.00 69.12 87 ARG A CA 1
ATOM 674 C C . ARG A 1 87 ? -9.760 4.770 1.180 1.00 69.12 87 ARG A C 1
ATOM 676 O O . ARG A 1 87 ? -10.410 4.707 2.210 1.00 69.12 87 ARG A O 1
ATOM 683 N N . LEU A 1 88 ? -8.609 4.120 1.031 1.00 66.88 88 LEU A N 1
ATOM 684 C CA . LEU A 1 88 ? -8.031 3.345 2.120 1.00 66.88 88 LEU A CA 1
ATOM 685 C C . LEU A 1 88 ? -7.602 4.235 3.298 1.00 66.88 88 LEU A C 1
ATOM 687 O O . LEU A 1 88 ? -7.800 3.852 4.444 1.00 66.88 88 LEU A O 1
ATOM 691 N N . GLN A 1 89 ? -7.061 5.425 3.024 1.00 69.06 89 GLN A N 1
ATOM 692 C CA . GLN A 1 89 ? -6.666 6.390 4.059 1.00 69.06 89 GLN A CA 1
ATOM 693 C C . GLN A 1 89 ? -7.856 6.962 4.842 1.00 69.06 89 GLN A C 1
ATOM 695 O O . GLN A 1 89 ? -7.670 7.443 5.949 1.00 69.06 89 GLN A O 1
ATOM 700 N N . GLU A 1 90 ? -9.067 6.917 4.285 1.00 66.50 90 GLU A N 1
ATOM 701 C CA . GLU A 1 90 ? -10.292 7.312 4.994 1.00 66.50 90 GLU A CA 1
ATOM 702 C C . GLU A 1 90 ? -10.804 6.204 5.930 1.00 66.50 90 GLU A C 1
ATOM 704 O O . GLU A 1 90 ? -11.554 6.477 6.863 1.00 66.50 90 GLU A O 1
ATOM 709 N N . VAL A 1 91 ? -10.426 4.947 5.665 1.00 64.25 91 VAL A N 1
ATOM 710 C CA . VAL A 1 91 ? -10.938 3.757 6.365 1.00 64.25 91 VAL A CA 1
ATOM 711 C C . VAL A 1 91 ? -9.943 3.226 7.400 1.00 64.25 91 VAL A C 1
ATOM 713 O O . VAL A 1 91 ? -10.355 2.697 8.430 1.00 64.25 91 VAL A O 1
ATOM 716 N N . ALA A 1 92 ? -8.640 3.351 7.139 1.00 59.34 92 ALA A N 1
ATOM 717 C CA . ALA A 1 92 ? -7.589 3.082 8.111 1.00 59.34 92 ALA A CA 1
ATOM 718 C C . ALA A 1 92 ? -7.409 4.339 8.992 1.00 59.34 92 ALA A C 1
ATOM 720 O O . ALA A 1 92 ? -6.956 5.352 8.461 1.00 59.34 92 ALA A O 1
ATOM 721 N N . PRO A 1 93 ? -7.821 4.299 10.276 1.00 54.12 93 PRO A N 1
ATOM 722 C CA . PRO A 1 93 ? -7.804 5.453 11.177 1.00 54.12 93 PRO A CA 1
ATOM 723 C C . PRO A 1 93 ? -6.392 5.907 11.548 1.00 54.12 93 PRO A C 1
ATOM 725 O O . PRO A 1 93 ? -5.489 5.039 11.570 1.00 54.12 93 PRO A O 1
#

Foldseek 3Di:
DDDPPPPPPPVPPLDDDPLNVVVVVLCVVLVKDWDWDWDADPPRKIKIWIWIDDDQKIWIWMWIQDPVRDTDTDFIDISNDTDDPVVVVVVRD

Solvent-accessible surface area (backbone atoms only — not comparable to full-atom values): 5608 Å² total; per-residue (Å²): 135,83,80,83,82,70,79,80,76,73,91,61,78,84,79,76,50,70,70,54,54,54,50,51,50,35,35,54,76,54,68,38,50,71,48,80,47,78,50,66,46,90,88,78,31,43,33,39,34,43,40,34,41,48,92,92,45,38,38,39,39,31,31,36,33,45,98,85,75,50,68,41,84,72,48,28,32,46,70,91,36,83,46,58,68,70,62,46,60,75,69,51,88

Mean predicted aligned error: 10.11 Å

Nearest PDB structures (foldseek):
  5n5y-assembly1_P  TM=6.936E-01  e=1.268E-01  Saccharomyces cerevisiae
  5o7x-assembly1_A  TM=6.951E-01  e=1.268E-01  Saccharomyces cerevisiae S288C
  4r80-assembly2_B  TM=4.705E-01  e=8.226E-02  synthetic construct
  8th5-assembly5_J-2  TM=5.692E-01  e=3.010E-01  Homo sapiens
  6r3u-assembly1_A  TM=5.318E-01  e=2.173E+00  Bacteroides thetaiotaomicron